Protein AF-A0A1H9ZU81-F1 (afdb_monomer_lite)

Structure (mmCIF, N/CA/C/O backbone):
data_AF-A0A1H9ZU81-F1
#
_entry.id   AF-A0A1H9ZU81-F1
#
loop_
_atom_site.group_PDB
_atom_site.id
_atom_site.type_symbol
_atom_site.label_atom_id
_atom_site.label_alt_id
_atom_site.label_comp_id
_atom_site.label_asym_id
_atom_site.label_entity_id
_atom_site.label_seq_id
_atom_site.pdbx_PDB_ins_code
_atom_site.Cartn_x
_atom_site.Cartn_y
_atom_site.Cartn_z
_atom_site.occupancy
_atom_site.B_iso_or_equiv
_atom_site.auth_seq_id
_atom_site.auth_comp_id
_atom_site.auth_asym_id
_atom_site.auth_atom_id
_atom_site.pdbx_PDB_model_num
ATOM 1 N N . MET A 1 1 ? -11.187 -3.821 19.568 1.00 60.53 1 MET A N 1
ATOM 2 C CA . MET A 1 1 ? -9.756 -3.434 19.720 1.00 60.53 1 MET A CA 1
ATOM 3 C C . MET A 1 1 ? -8.773 -4.321 18.943 1.00 60.53 1 MET A C 1
ATOM 5 O O . MET A 1 1 ? -7.901 -3.749 18.305 1.00 60.53 1 MET A O 1
ATOM 9 N N . LYS A 1 2 ? -8.883 -5.667 18.937 1.00 71.06 2 LYS A N 1
ATOM 10 C CA . LYS A 1 2 ? -7.979 -6.543 18.146 1.00 71.06 2 LYS A CA 1
ATOM 11 C C . LYS A 1 2 ? -8.030 -6.278 16.629 1.00 71.06 2 LYS A C 1
ATOM 13 O O . LYS A 1 2 ? -6.994 -6.290 15.981 1.00 71.06 2 LYS A O 1
ATOM 18 N N . GLU A 1 3 ? -9.204 -5.948 16.094 1.00 74.38 3 GLU A N 1
ATOM 19 C CA . GLU A 1 3 ? -9.399 -5.686 14.657 1.00 74.38 3 GLU A CA 1
ATOM 20 C C . GLU A 1 3 ? -8.745 -4.379 14.174 1.00 74.38 3 GLU A C 1
ATOM 22 O O . GLU A 1 3 ? -8.205 -4.351 13.075 1.00 74.38 3 GLU A O 1
ATOM 27 N N . ILE A 1 4 ? -8.692 -3.317 14.999 1.00 76.81 4 ILE A N 1
ATOM 28 C CA . ILE A 1 4 ? -7.924 -2.097 14.653 1.00 76.81 4 ILE A CA 1
ATOM 29 C C . ILE A 1 4 ? -6.448 -2.427 14.526 1.00 76.81 4 ILE A C 1
ATOM 31 O O . ILE A 1 4 ? -5.794 -1.946 13.607 1.00 76.81 4 ILE A O 1
ATOM 35 N N . LEU A 1 5 ? -5.905 -3.163 15.498 1.00 82.62 5 LEU A N 1
ATOM 36 C CA . LEU A 1 5 ? -4.478 -3.468 15.533 1.00 82.62 5 LEU A CA 1
ATOM 37 C C . LEU A 1 5 ? -4.076 -4.261 14.289 1.00 82.62 5 LEU A C 1
ATOM 39 O O . LEU A 1 5 ? -3.049 -3.959 13.686 1.00 82.62 5 LEU A O 1
ATOM 43 N N . GLU A 1 6 ? -4.933 -5.187 13.862 1.00 87.44 6 GLU A N 1
ATOM 44 C CA . GLU A 1 6 ? -4.734 -5.947 12.632 1.00 87.44 6 GLU A CA 1
ATOM 45 C C . GLU A 1 6 ? -4.817 -5.058 11.384 1.00 87.44 6 GLU A C 1
ATOM 47 O O . GLU A 1 6 ? -3.890 -5.059 10.578 1.00 87.44 6 GLU A O 1
ATOM 52 N N . LEU A 1 7 ? -5.846 -4.210 11.260 1.00 84.25 7 LEU A N 1
ATOM 53 C CA . LEU A 1 7 ? -5.946 -3.247 10.153 1.00 84.25 7 LEU A CA 1
ATOM 54 C C . LEU A 1 7 ? -4.767 -2.264 10.128 1.00 84.25 7 LEU A C 1
ATOM 56 O O . LEU A 1 7 ? -4.291 -1.884 9.062 1.00 84.25 7 LEU A O 1
ATOM 60 N N . SER A 1 8 ? -4.262 -1.868 11.297 1.00 84.00 8 SER A N 1
ATOM 61 C CA . SER A 1 8 ? -3.114 -0.964 11.416 1.00 84.00 8 SER A CA 1
ATOM 62 C C . SER A 1 8 ? -1.825 -1.642 10.961 1.00 84.00 8 SER A C 1
ATOM 64 O O . SER A 1 8 ? -1.011 -1.017 10.280 1.00 84.00 8 SER A O 1
ATOM 66 N N . LYS A 1 9 ? -1.648 -2.924 11.294 1.00 90.81 9 LYS A N 1
ATOM 67 C CA . LYS A 1 9 ? -0.523 -3.734 10.822 1.00 90.81 9 LYS A CA 1
ATOM 68 C C . LYS A 1 9 ? -0.585 -3.920 9.305 1.00 90.81 9 LYS A C 1
ATOM 70 O O . LYS A 1 9 ? 0.386 -3.611 8.620 1.00 90.81 9 LYS A O 1
ATOM 75 N N . GLN A 1 10 ? -1.748 -4.308 8.781 1.00 90.00 10 GLN A N 1
ATOM 76 C CA . GLN A 1 10 ? -1.984 -4.453 7.343 1.00 90.00 10 GLN A CA 1
ATOM 77 C C . GLN A 1 10 ? -1.715 -3.145 6.586 1.00 90.00 10 GLN A C 1
ATOM 79 O O . GLN A 1 10 ? -1.079 -3.167 5.535 1.00 90.00 10 GLN A O 1
ATOM 84 N N . LEU A 1 11 ? -2.134 -2.000 7.140 1.00 91.00 11 LEU A N 1
ATOM 85 C CA . LEU A 1 11 ? -1.873 -0.683 6.559 1.00 91.00 11 LEU A CA 1
ATOM 86 C C . LEU A 1 11 ? -0.372 -0.376 6.495 1.00 91.00 11 LEU A C 1
ATOM 88 O O . LEU A 1 11 ? 0.118 0.081 5.465 1.00 91.00 11 LEU A O 1
ATOM 92 N N . GLN A 1 12 ? 0.365 -0.633 7.578 1.00 91.06 12 GLN A N 1
ATOM 93 C CA . GLN A 1 12 ? 1.813 -0.420 7.610 1.00 91.06 12 GLN A CA 1
ATOM 94 C C . GLN A 1 12 ? 2.551 -1.315 6.610 1.00 91.06 12 GLN A C 1
ATOM 96 O O . GLN A 1 12 ? 3.486 -0.855 5.956 1.00 91.06 12 GLN A O 1
ATOM 101 N N . GLU A 1 13 ? 2.147 -2.578 6.477 1.00 94.06 13 GLU A N 1
ATOM 102 C CA . GLU A 1 13 ? 2.742 -3.507 5.513 1.00 94.06 13 GLU A CA 1
ATOM 103 C C . GLU A 1 13 ? 2.447 -3.094 4.066 1.00 94.06 13 GLU A C 1
ATOM 105 O O . GLU A 1 13 ? 3.363 -3.078 3.244 1.00 94.06 13 GLU A O 1
ATOM 110 N N . ALA A 1 14 ? 1.212 -2.684 3.769 1.00 91.00 14 ALA A N 1
ATOM 111 C CA . ALA A 1 14 ? 0.826 -2.212 2.441 1.00 91.00 14 ALA A CA 1
ATOM 112 C C . ALA A 1 14 ? 1.582 -0.935 2.036 1.00 91.00 14 ALA A C 1
ATOM 114 O O . ALA A 1 14 ? 2.086 -0.837 0.919 1.00 91.00 14 ALA A O 1
ATOM 115 N N . ILE A 1 15 ? 1.746 0.018 2.963 1.00 90.06 15 ILE A N 1
ATOM 116 C CA . ILE A 1 15 ? 2.552 1.229 2.735 1.00 90.06 15 ILE A CA 1
ATOM 117 C C . ILE A 1 15 ? 4.006 0.865 2.417 1.00 90.06 15 ILE A C 1
ATOM 119 O O . ILE A 1 15 ? 4.556 1.363 1.439 1.00 90.06 15 ILE A O 1
ATOM 123 N N . LYS A 1 16 ? 4.615 -0.050 3.184 1.00 93.88 16 LYS A N 1
ATOM 124 C CA . LYS A 1 16 ? 5.993 -0.499 2.921 1.00 93.88 16 LYS A CA 1
ATOM 125 C C . LYS A 1 16 ? 6.141 -1.132 1.537 1.00 93.88 16 LYS A C 1
ATOM 127 O O . LYS A 1 16 ? 7.114 -0.843 0.846 1.00 93.88 16 LYS A O 1
ATOM 132 N N . ARG A 1 17 ? 5.194 -1.984 1.127 1.00 93.31 17 ARG A N 1
ATOM 133 C CA . ARG A 1 17 ? 5.215 -2.613 -0.204 1.00 93.31 17 ARG A CA 1
ATOM 134 C C . ARG A 1 17 ? 5.028 -1.595 -1.320 1.00 93.31 17 ARG A C 1
ATOM 136 O O . ARG A 1 17 ? 5.770 -1.645 -2.295 1.00 93.31 17 ARG A O 1
ATOM 143 N N . ARG A 1 18 ? 4.102 -0.645 -1.161 1.00 94.50 18 ARG A N 1
ATOM 144 C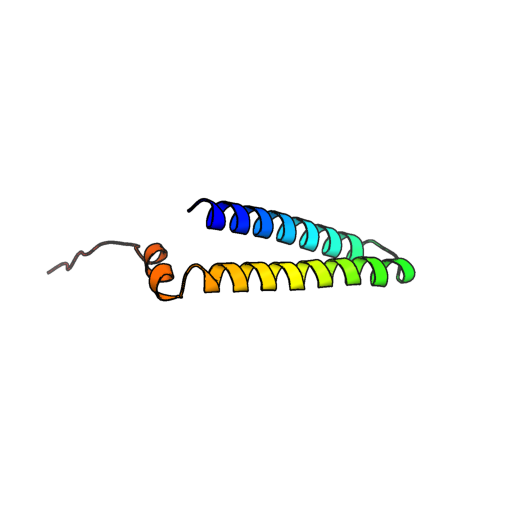 CA . ARG A 1 18 ? 3.926 0.472 -2.096 1.00 94.50 18 ARG A CA 1
ATOM 145 C C . ARG A 1 18 ? 5.239 1.232 -2.293 1.00 94.50 18 ARG A C 1
ATOM 147 O O . ARG A 1 18 ? 5.658 1.398 -3.432 1.00 94.50 18 ARG A O 1
ATOM 154 N N . ASP A 1 19 ? 5.893 1.645 -1.209 1.00 92.38 19 ASP A N 1
ATOM 155 C CA . ASP A 1 19 ? 7.147 2.414 -1.273 1.00 92.38 19 ASP A CA 1
ATOM 156 C C . ASP A 1 19 ? 8.268 1.599 -1.937 1.00 92.38 19 ASP A C 1
ATOM 158 O O . ASP A 1 19 ? 9.064 2.119 -2.719 1.00 92.38 19 ASP A O 1
ATOM 162 N N . GLN A 1 20 ? 8.300 0.288 -1.684 1.00 94.31 20 GLN A N 1
ATOM 163 C CA . GLN A 1 20 ? 9.227 -0.623 -2.345 1.00 94.31 20 GLN A CA 1
ATOM 164 C C . GLN A 1 20 ? 8.954 -0.737 -3.852 1.00 94.31 20 GLN A C 1
ATOM 166 O O . GLN A 1 20 ? 9.902 -0.705 -4.634 1.00 94.31 20 GLN A O 1
ATOM 171 N N . TYR A 1 21 ? 7.693 -0.866 -4.276 1.00 93.31 21 TYR A N 1
ATOM 172 C CA . TYR A 1 21 ? 7.342 -0.928 -5.697 1.00 93.31 21 TYR A CA 1
ATOM 173 C C . TYR A 1 21 ? 7.577 0.401 -6.411 1.00 93.31 21 TYR A C 1
ATOM 175 O O . TYR A 1 21 ? 8.042 0.392 -7.544 1.00 93.31 21 TYR A O 1
ATOM 183 N N . GLU A 1 22 ? 7.334 1.532 -5.752 1.00 91.50 22 GLU A N 1
ATOM 184 C CA . GLU A 1 22 ? 7.666 2.856 -6.284 1.00 91.50 22 GLU A CA 1
ATOM 185 C C . GLU A 1 22 ? 9.173 2.994 -6.522 1.00 91.50 22 GLU A C 1
ATOM 187 O O . GLU A 1 22 ? 9.603 3.385 -7.607 1.00 91.50 22 GLU A O 1
ATOM 192 N N . LEU A 1 23 ? 9.993 2.598 -5.543 1.00 93.56 23 LEU A N 1
ATOM 193 C CA . LEU A 1 23 ? 11.445 2.591 -5.699 1.00 93.56 23 LEU A CA 1
ATOM 194 C C . LEU A 1 23 ? 11.883 1.661 -6.834 1.00 93.56 23 LEU A C 1
ATOM 196 O O . LEU A 1 23 ? 12.709 2.047 -7.652 1.00 93.56 23 LEU A O 1
ATOM 200 N N . GLN A 1 24 ? 11.328 0.450 -6.902 1.00 91.12 24 GLN A N 1
ATOM 201 C CA . GLN A 1 24 ? 11.657 -0.502 -7.961 1.00 91.12 24 GLN A CA 1
ATOM 202 C C . GLN A 1 24 ? 11.258 0.020 -9.341 1.00 91.12 24 GLN A C 1
ATOM 204 O O . GLN A 1 24 ? 12.052 -0.095 -10.265 1.00 91.12 24 GLN A O 1
ATOM 209 N N . ALA A 1 25 ? 10.081 0.633 -9.484 1.00 89.62 25 ALA A N 1
ATOM 210 C CA . ALA A 1 25 ? 9.629 1.207 -10.748 1.00 89.62 25 ALA A CA 1
ATOM 211 C C . ALA A 1 25 ? 10.606 2.279 -11.256 1.00 89.62 25 ALA A C 1
ATOM 213 O O . ALA A 1 25 ? 10.919 2.315 -12.439 1.00 89.62 25 ALA A O 1
ATOM 214 N N . ASN A 1 26 ? 11.169 3.090 -10.357 1.00 88.50 26 ASN A N 1
ATOM 215 C CA . ASN A 1 26 ? 12.164 4.107 -10.710 1.00 88.50 26 ASN A CA 1
ATOM 216 C C . ASN A 1 26 ? 13.546 3.541 -11.096 1.00 88.50 26 ASN A C 1
ATOM 218 O O . ASN A 1 26 ? 14.389 4.293 -11.581 1.00 88.50 26 ASN A O 1
ATOM 222 N N . LEU A 1 27 ? 13.804 2.252 -10.853 1.00 90.50 27 LEU A N 1
ATOM 223 C CA . LEU A 1 27 ? 15.106 1.609 -11.066 1.00 90.50 27 LEU A CA 1
ATOM 224 C C . LEU A 1 27 ? 15.124 0.620 -12.238 1.00 90.50 27 LEU A C 1
ATOM 226 O O . LEU A 1 27 ? 16.191 0.099 -12.557 1.00 90.50 27 LEU A O 1
ATOM 230 N N . VAL A 1 28 ? 13.973 0.324 -12.846 1.00 88.81 28 VAL A N 1
ATOM 231 C CA . VAL A 1 28 ? 13.857 -0.700 -13.891 1.00 88.81 28 VAL A CA 1
ATOM 232 C C . VAL A 1 28 ? 13.611 -0.108 -15.273 1.00 88.81 28 VAL A C 1
ATOM 234 O O . VAL A 1 28 ? 13.070 0.987 -15.420 1.00 88.81 28 VAL A O 1
ATOM 237 N N . ASP A 1 29 ? 13.974 -0.878 -16.297 1.00 88.00 29 ASP A N 1
ATOM 238 C CA . ASP A 1 29 ? 13.704 -0.544 -17.690 1.00 88.00 29 ASP A CA 1
ATOM 239 C C . ASP A 1 29 ? 12.205 -0.574 -18.020 1.00 88.00 29 ASP A C 1
ATOM 241 O O . ASP A 1 29 ? 11.386 -1.190 -17.331 1.00 88.00 29 ASP A O 1
ATOM 245 N N . LYS A 1 30 ? 11.848 0.065 -19.138 1.00 80.38 30 LYS A N 1
ATOM 246 C CA . LYS A 1 30 ? 10.461 0.314 -19.557 1.00 80.38 30 LYS A CA 1
ATOM 247 C C . LYS A 1 30 ? 9.581 -0.942 -19.631 1.00 80.38 30 LYS A C 1
ATOM 249 O O . LYS A 1 30 ? 8.407 -0.865 -19.295 1.00 80.38 30 LYS A O 1
ATOM 254 N N . GLU A 1 31 ? 10.127 -2.088 -20.037 1.00 80.62 31 GLU A N 1
ATOM 255 C CA . GLU A 1 31 ? 9.363 -3.346 -20.121 1.00 80.62 31 GLU A CA 1
ATOM 256 C C . GLU A 1 31 ? 8.981 -3.908 -18.745 1.00 80.62 31 GLU A C 1
ATOM 258 O O . GLU A 1 31 ? 7.936 -4.539 -18.592 1.00 80.62 31 GLU A O 1
ATOM 263 N N . LEU A 1 32 ? 9.811 -3.666 -17.728 1.00 87.56 32 LEU A N 1
ATOM 264 C CA . LEU A 1 32 ? 9.565 -4.132 -16.366 1.00 87.56 32 LEU A CA 1
ATOM 265 C C . LEU A 1 32 ? 8.824 -3.078 -15.530 1.00 87.56 32 LEU A C 1
ATOM 267 O O . LEU A 1 32 ? 8.149 -3.431 -14.561 1.00 87.56 32 LEU A O 1
ATOM 271 N N . PHE A 1 33 ? 8.895 -1.806 -15.934 1.00 91.00 33 PHE A N 1
ATOM 272 C CA . PHE A 1 33 ? 8.181 -0.697 -15.308 1.00 91.00 33 PHE A CA 1
ATOM 273 C C . PHE A 1 33 ? 6.684 -0.981 -15.196 1.00 91.00 33 PHE A C 1
ATOM 275 O O . PHE A 1 33 ? 6.154 -0.936 -14.092 1.00 91.00 33 PHE A O 1
ATOM 282 N N . ASP A 1 34 ? 6.013 -1.343 -16.294 1.00 90.62 34 ASP A N 1
ATOM 283 C CA . ASP A 1 34 ? 4.556 -1.535 -16.301 1.00 90.62 34 ASP A CA 1
ATOM 284 C C . ASP A 1 34 ? 4.115 -2.648 -15.335 1.00 90.62 34 ASP A C 1
ATOM 286 O O . ASP A 1 34 ? 3.131 -2.507 -14.601 1.00 90.62 34 ASP A O 1
ATOM 290 N N . ALA A 1 35 ? 4.887 -3.737 -15.262 1.00 91.69 35 ALA A N 1
ATOM 291 C CA . ALA A 1 35 ? 4.618 -4.846 -14.352 1.00 91.69 35 ALA A C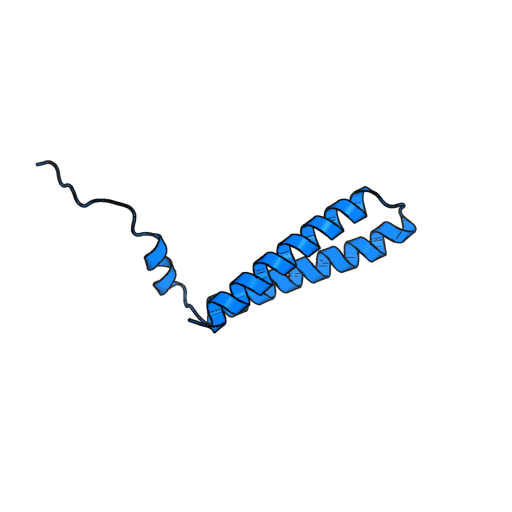A 1
ATOM 292 C C . ALA A 1 35 ? 4.786 -4.447 -12.875 1.00 91.69 35 ALA A C 1
ATOM 294 O O . ALA A 1 35 ? 4.013 -4.885 -12.018 1.00 91.69 35 ALA A O 1
ATOM 295 N N . ILE A 1 36 ? 5.786 -3.623 -12.556 1.00 90.56 36 ILE A N 1
ATOM 296 C CA . ILE A 1 36 ? 6.023 -3.139 -11.189 1.00 90.56 36 ILE A CA 1
ATOM 297 C C . ILE A 1 36 ? 5.027 -2.036 -10.822 1.00 90.56 36 ILE A C 1
ATOM 299 O O . ILE A 1 36 ? 4.479 -2.038 -9.719 1.00 90.56 36 ILE A O 1
ATOM 303 N N . TYR A 1 37 ? 4.718 -1.147 -11.759 1.00 90.44 37 TYR A N 1
ATOM 304 C CA . TYR A 1 37 ? 3.751 -0.075 -11.585 1.00 90.44 37 TYR A CA 1
ATOM 305 C C . TYR A 1 37 ? 2.336 -0.622 -11.358 1.00 90.44 37 TYR A C 1
ATOM 307 O O . TYR A 1 37 ? 1.614 -0.133 -10.491 1.00 90.44 37 TYR A O 1
ATOM 315 N N . SER A 1 38 ? 1.960 -1.714 -12.031 1.00 93.44 38 SER A N 1
ATOM 316 C CA . SER A 1 38 ? 0.705 -2.416 -11.741 1.00 93.44 38 SER A CA 1
ATOM 317 C C . SER A 1 38 ? 0.635 -2.925 -10.293 1.00 93.44 38 SER A C 1
ATOM 319 O O . SER A 1 38 ? -0.411 -2.800 -9.655 1.00 93.44 38 SER A O 1
ATOM 321 N N . LYS A 1 39 ? 1.743 -3.434 -9.733 1.00 93.50 39 LYS A N 1
ATOM 322 C CA . LYS A 1 39 ? 1.804 -3.852 -8.318 1.00 93.50 39 LYS A CA 1
ATOM 323 C C . LYS A 1 39 ? 1.725 -2.662 -7.367 1.00 93.50 39 LYS A C 1
ATOM 325 O O . LYS A 1 39 ? 1.032 -2.739 -6.356 1.00 93.50 39 LYS A O 1
ATOM 330 N N . TYR A 1 40 ? 2.386 -1.554 -7.703 1.00 94.62 40 TYR A N 1
ATOM 331 C CA . TYR A 1 40 ? 2.260 -0.299 -6.964 1.00 94.62 40 TYR A CA 1
ATOM 332 C C . TYR A 1 40 ? 0.794 0.153 -6.880 1.00 94.62 40 TYR A C 1
ATOM 334 O O . TYR A 1 40 ? 0.298 0.415 -5.784 1.00 94.62 40 TYR A O 1
ATOM 342 N N . LEU A 1 41 ? 0.084 0.182 -8.013 1.00 93.81 41 LEU A N 1
ATOM 343 C CA . LEU A 1 41 ? -1.327 0.571 -8.059 1.00 93.81 41 LEU A CA 1
ATOM 344 C C . LEU A 1 41 ? -2.203 -0.355 -7.207 1.00 93.81 41 LEU A C 1
ATOM 346 O O . LEU A 1 41 ? -3.034 0.135 -6.443 1.00 93.81 41 LEU A O 1
ATOM 350 N N . ALA A 1 42 ? -1.968 -1.668 -7.264 1.00 94.31 42 ALA A N 1
ATOM 351 C CA . ALA A 1 42 ? -2.696 -2.633 -6.443 1.00 94.31 42 ALA A CA 1
ATOM 352 C C . ALA A 1 42 ? -2.515 -2.379 -4.932 1.00 94.31 42 ALA A C 1
ATOM 354 O O . ALA A 1 42 ? -3.486 -2.430 -4.175 1.00 94.31 42 ALA A O 1
ATOM 355 N N . GLU A 1 43 ? -1.302 -2.045 -4.473 1.00 93.06 43 GLU A N 1
ATOM 356 C CA . GLU A 1 43 ? -1.083 -1.690 -3.062 1.00 93.06 43 GLU A CA 1
ATOM 357 C C . GLU A 1 43 ? -1.763 -0.361 -2.689 1.00 93.06 43 GLU A C 1
ATOM 359 O O . GLU A 1 43 ? -2.298 -0.238 -1.586 1.00 93.06 43 GLU A O 1
ATOM 364 N N . VAL A 1 44 ? -1.812 0.625 -3.595 1.00 90.62 44 VAL A N 1
ATOM 365 C CA . VAL A 1 44 ? -2.552 1.884 -3.372 1.00 90.62 44 VAL A CA 1
ATOM 366 C C . VAL A 1 44 ? -4.050 1.621 -3.191 1.00 90.62 44 VAL A C 1
ATOM 368 O O . VAL A 1 44 ? -4.669 2.159 -2.266 1.00 90.62 44 VAL A O 1
ATOM 371 N N . GLU A 1 45 ? -4.646 0.773 -4.029 1.00 94.12 45 GLU A N 1
ATOM 372 C CA . GLU A 1 45 ? -6.048 0.372 -3.885 1.00 94.12 45 GLU A CA 1
ATOM 373 C C . GLU A 1 45 ? -6.294 -0.386 -2.577 1.00 94.12 45 GLU A C 1
ATOM 375 O O . GLU A 1 45 ? -7.272 -0.115 -1.872 1.00 94.12 45 GLU A O 1
ATOM 380 N N . TYR A 1 46 ? -5.374 -1.273 -2.196 1.00 92.94 46 TYR A N 1
ATOM 381 C CA . TYR A 1 46 ? -5.466 -2.022 -0.948 1.00 92.94 46 TYR A CA 1
ATOM 382 C C . TYR A 1 46 ? -5.387 -1.116 0.292 1.00 92.94 46 TYR A C 1
ATOM 384 O O . TYR A 1 46 ? -6.175 -1.269 1.228 1.00 92.94 46 TYR A O 1
ATOM 392 N N . ILE A 1 47 ? -4.521 -0.098 0.281 1.00 89.81 47 ILE A N 1
ATOM 393 C CA . ILE A 1 47 ? -4.465 0.933 1.331 1.00 89.81 47 ILE A CA 1
ATOM 394 C C . ILE A 1 47 ? -5.817 1.650 1.459 1.00 89.81 47 ILE A C 1
ATOM 396 O O . ILE A 1 47 ? -6.342 1.802 2.566 1.00 89.81 47 ILE A O 1
ATOM 400 N N . ASN A 1 48 ? -6.412 2.063 0.336 1.00 90.06 48 ASN A N 1
ATOM 401 C CA . ASN A 1 48 ? -7.720 2.723 0.331 1.00 90.06 48 ASN A CA 1
ATOM 402 C C . ASN A 1 48 ? -8.826 1.814 0.883 1.00 90.06 48 ASN A C 1
ATOM 404 O O . ASN A 1 48 ? -9.691 2.275 1.636 1.00 90.06 48 ASN A O 1
ATOM 408 N N . TYR A 1 49 ? -8.777 0.523 0.555 1.0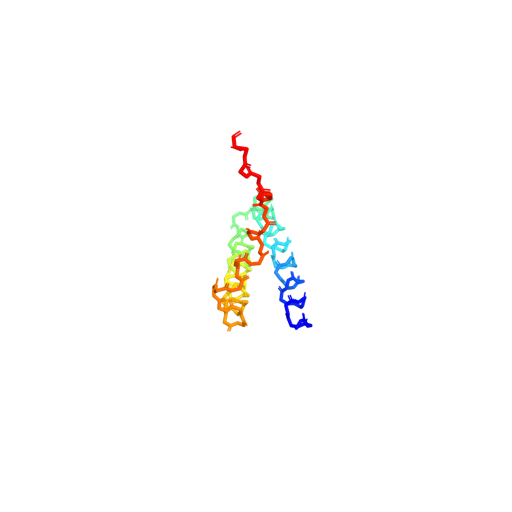0 91.56 49 TYR A N 1
ATOM 409 C CA . TYR A 1 49 ? -9.680 -0.478 1.106 1.00 91.56 49 TYR A CA 1
ATOM 410 C C . TYR A 1 49 ? -9.553 -0.580 2.632 1.00 91.56 49 TYR A C 1
ATOM 412 O O . TYR A 1 49 ? -10.563 -0.469 3.328 1.00 91.56 49 TYR A O 1
ATOM 420 N N . ILE A 1 50 ? -8.334 -0.694 3.170 1.00 87.88 50 ILE A N 1
ATOM 421 C CA . ILE A 1 50 ? -8.096 -0.761 4.622 1.00 87.88 50 ILE A CA 1
ATOM 422 C C . ILE A 1 50 ? -8.627 0.496 5.322 1.00 87.88 50 ILE A C 1
ATOM 424 O O . ILE A 1 50 ? -9.297 0.397 6.349 1.00 87.88 50 ILE A O 1
ATOM 428 N N . ILE A 1 51 ? -8.399 1.683 4.751 1.00 85.81 51 ILE A N 1
ATOM 429 C CA . ILE A 1 51 ? -8.924 2.945 5.295 1.00 85.81 51 ILE A CA 1
ATOM 430 C C . ILE A 1 51 ? -10.459 2.946 5.305 1.00 85.81 51 ILE A C 1
ATOM 432 O O . ILE A 1 51 ? -11.068 3.429 6.261 1.00 85.81 51 ILE A O 1
ATOM 436 N N . LYS A 1 52 ? -11.103 2.416 4.258 1.00 87.56 52 LYS A N 1
ATOM 437 C CA . LYS A 1 52 ? -12.565 2.299 4.192 1.00 87.56 52 LYS A CA 1
ATOM 438 C C . LYS A 1 52 ? -13.099 1.335 5.256 1.00 87.56 52 LYS A C 1
ATOM 440 O O . LYS A 1 52 ? -14.075 1.675 5.917 1.00 87.56 52 LYS A O 1
ATOM 445 N N . GLN A 1 53 ? -12.436 0.196 5.466 1.00 85.50 53 GLN A N 1
ATOM 446 C CA . GLN A 1 53 ? -12.772 -0.760 6.530 1.00 85.50 53 GLN A CA 1
ATOM 447 C C . GLN A 1 53 ? -12.602 -0.139 7.922 1.00 85.50 53 GLN A C 1
ATOM 449 O O . GLN A 1 53 ? -13.506 -0.209 8.749 1.00 85.50 53 GLN A O 1
ATOM 454 N N . ALA A 1 54 ? -11.488 0.557 8.162 1.00 83.44 54 ALA A N 1
ATOM 455 C CA . ALA A 1 54 ? -11.242 1.241 9.428 1.00 83.44 54 ALA A CA 1
ATOM 456 C C . ALA A 1 54 ? -12.313 2.305 9.730 1.00 83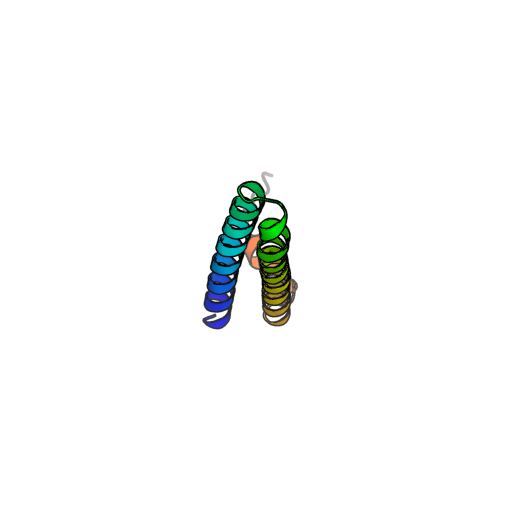.44 54 ALA A C 1
ATOM 458 O O . ALA A 1 54 ? -12.767 2.404 10.866 1.00 83.44 54 ALA A O 1
ATOM 459 N N . LYS A 1 55 ? -12.758 3.058 8.714 1.00 79.81 55 LYS A N 1
ATOM 460 C CA . LYS A 1 55 ? -13.856 4.036 8.838 1.00 79.81 55 LYS A CA 1
ATOM 461 C C . LYS A 1 55 ? -15.217 3.392 9.099 1.00 79.81 55 LYS A C 1
ATOM 463 O O . LYS A 1 55 ? -16.032 4.005 9.768 1.00 79.81 55 LYS A O 1
ATOM 468 N N . ALA A 1 56 ? -15.474 2.201 8.561 1.00 82.81 56 ALA A N 1
ATOM 469 C CA . ALA A 1 56 ? -16.724 1.482 8.807 1.00 82.81 56 ALA A CA 1
ATOM 470 C C . ALA A 1 56 ? -16.791 0.909 10.232 1.00 82.81 56 ALA A C 1
ATOM 472 O O . ALA A 1 56 ? -17.869 0.806 10.804 1.00 82.81 56 ALA A O 1
ATOM 473 N N . LEU A 1 57 ? -15.640 0.542 10.804 1.00 76.31 57 LEU A N 1
ATOM 474 C CA . LEU A 1 57 ? -15.549 0.062 12.184 1.00 76.31 57 LEU A CA 1
A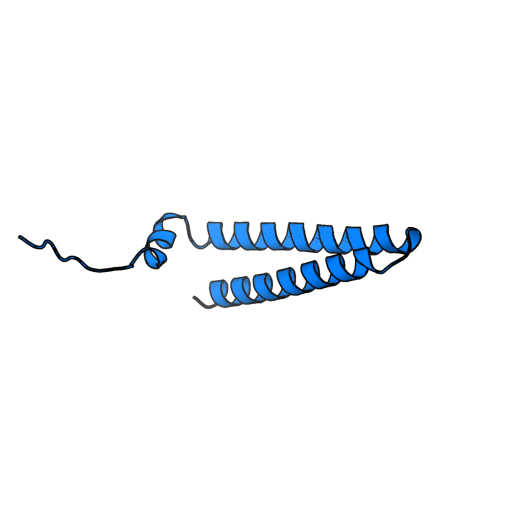TOM 475 C C . LEU A 1 57 ? -15.550 1.199 13.214 1.00 76.31 57 LEU A C 1
ATOM 477 O O . LEU A 1 57 ? -15.993 0.994 14.340 1.00 76.31 57 LEU A O 1
ATOM 481 N N . TYR A 1 58 ? -15.034 2.372 12.840 1.00 65.62 58 TYR A N 1
ATOM 482 C CA . TYR A 1 58 ? -14.985 3.566 13.682 1.00 65.62 58 TYR A CA 1
ATOM 483 C C . TYR A 1 58 ? -15.534 4.734 12.882 1.00 65.62 58 TYR A C 1
ATOM 485 O O . TYR A 1 58 ? -14.791 5.440 12.185 1.00 65.62 58 TYR A O 1
ATOM 493 N N . ASP A 1 59 ? -16.850 4.920 12.981 1.00 60.69 59 ASP A N 1
ATOM 494 C CA . ASP A 1 59 ? -17.493 6.101 12.431 1.00 60.69 59 ASP A CA 1
ATOM 495 C C . ASP A 1 59 ? -16.836 7.357 13.021 1.00 60.69 59 ASP A C 1
ATOM 497 O O . ASP A 1 59 ? -16.348 7.372 14.155 1.00 60.69 59 ASP A O 1
ATOM 501 N N . ARG A 1 60 ? -16.748 8.415 12.210 1.00 54.56 60 ARG A N 1
ATOM 502 C CA . ARG A 1 60 ? -15.886 9.593 12.444 1.00 54.56 60 ARG A CA 1
ATOM 503 C C . ARG A 1 60 ? -16.030 10.269 13.816 1.00 54.56 60 ARG A C 1
ATOM 505 O O . ARG A 1 60 ? -15.162 11.071 14.159 1.00 54.56 60 ARG A O 1
ATOM 512 N N . GLU A 1 61 ? -17.075 9.985 14.584 1.00 51.00 61 GLU A N 1
ATOM 513 C CA . GLU A 1 61 ? -17.289 10.547 15.919 1.00 51.00 61 GLU A CA 1
ATOM 514 C C . GLU A 1 61 ? -16.192 10.143 16.924 1.00 51.00 61 GLU A C 1
ATOM 516 O O . GLU A 1 61 ? -15.800 10.965 17.754 1.00 51.00 61 GLU A O 1
ATOM 521 N N . ASP A 1 62 ? -15.567 8.967 16.781 1.00 50.41 62 ASP A N 1
ATOM 522 C CA . ASP A 1 62 ? -14.473 8.536 17.672 1.00 50.41 62 ASP A CA 1
ATOM 523 C C . ASP A 1 62 ? -13.084 9.083 17.285 1.00 50.41 62 ASP A C 1
ATOM 525 O O . ASP A 1 62 ? -12.144 9.053 18.088 1.00 50.41 62 ASP A O 1
ATOM 529 N N . PHE A 1 63 ? -12.933 9.709 16.108 1.00 47.50 63 PHE A N 1
ATOM 530 C CA . PHE A 1 63 ? -11.702 10.446 15.769 1.00 47.50 63 PHE A CA 1
ATOM 531 C C . PHE A 1 63 ? -11.486 11.679 16.670 1.00 47.50 63 PHE A C 1
ATOM 533 O O . PHE A 1 63 ? -10.384 12.239 16.705 1.00 47.50 63 PHE A O 1
ATOM 540 N N . HIS A 1 64 ? -12.488 12.080 17.464 1.00 51.75 64 HIS A N 1
ATOM 541 C CA . HIS A 1 64 ? -12.337 13.093 18.509 1.00 51.75 64 HIS A CA 1
ATOM 542 C C . HIS A 1 64 ? -11.440 12.650 19.677 1.00 51.75 64 HIS A C 1
ATOM 544 O O . HIS A 1 64 ? -10.879 13.511 20.362 1.00 51.75 64 HIS A O 1
ATOM 550 N N . ILE A 1 65 ? -11.209 11.347 19.876 1.00 50.50 65 ILE A N 1
ATOM 551 C CA . ILE A 1 65 ? -10.359 10.843 20.967 1.00 50.50 65 ILE A CA 1
ATOM 552 C C . ILE A 1 65 ? -8.874 11.197 20.745 1.00 50.50 65 ILE A C 1
ATOM 554 O O . ILE A 1 65 ? -8.146 11.437 21.709 1.00 50.50 65 ILE A O 1
ATOM 558 N N . LEU A 1 66 ? -8.428 11.372 19.494 1.00 46.84 66 LEU A N 1
ATOM 559 C CA . LEU A 1 66 ? -7.063 11.829 19.176 1.00 46.84 66 LEU A CA 1
ATOM 560 C C . LEU A 1 66 ? -6.908 13.360 19.164 1.00 46.84 66 LEU A C 1
ATOM 562 O O . LEU A 1 66 ? -5.788 13.869 19.090 1.00 46.84 66 LEU A O 1
ATOM 566 N N . ARG A 1 67 ? -8.008 14.110 19.322 1.00 42.91 67 ARG A N 1
ATOM 567 C CA . ARG A 1 67 ? -8.000 15.569 19.507 1.00 42.91 67 ARG A CA 1
ATOM 568 C C . ARG A 1 67 ? -8.155 15.974 20.978 1.00 42.91 67 ARG A C 1
ATOM 570 O O . ARG A 1 67 ? -8.611 17.072 21.266 1.00 42.91 67 ARG A O 1
ATOM 577 N N . LYS A 1 68 ? -7.710 15.151 21.935 1.00 47.81 68 LYS A N 1
ATOM 578 C CA . LYS A 1 68 ? -7.391 15.629 23.294 1.00 47.81 68 LYS A CA 1
ATOM 579 C C . LYS A 1 68 ? -5.911 16.017 23.409 1.00 47.81 68 LYS A C 1
ATOM 581 O O . LYS A 1 68 ? -5.093 15.329 24.007 1.00 47.81 68 LYS A O 1
ATOM 586 N N . LYS A 1 69 ? -5.580 17.196 22.881 1.00 46.16 69 LYS A N 1
ATOM 587 C CA . LYS A 1 69 ? -4.512 18.079 23.387 1.00 46.16 69 LYS A CA 1
ATOM 588 C C . LYS A 1 69 ? -5.147 19.463 23.512 1.00 46.16 69 LYS A C 1
ATOM 590 O O . LYS A 1 69 ? -5.821 19.882 22.586 1.00 46.16 69 LYS A O 1
ATOM 595 N N . LYS A 1 70 ? -4.981 20.254 24.562 1.00 44.44 70 LYS A N 1
ATOM 596 C CA . LYS A 1 70 ? -4.299 20.154 25.855 1.00 44.44 70 LYS A CA 1
ATOM 597 C C . LYS A 1 70 ? -4.889 21.335 26.641 1.00 44.44 70 LYS A C 1
ATOM 599 O O . LYS A 1 70 ? -4.976 22.427 26.096 1.00 44.44 70 LYS A O 1
ATOM 604 N N . ASN A 1 71 ? -5.231 21.109 27.902 1.00 44.75 71 ASN A N 1
ATOM 605 C CA . ASN A 1 71 ? -5.398 22.120 28.946 1.00 44.75 71 ASN A CA 1
ATOM 606 C C . ASN A 1 71 ? -6.523 23.152 28.780 1.00 44.75 71 ASN A C 1
ATOM 608 O O . ASN A 1 71 ? 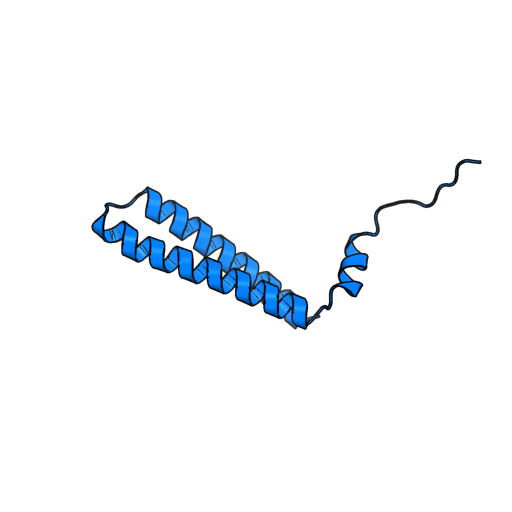-6.364 24.226 28.207 1.00 44.75 71 ASN A O 1
ATOM 612 N N . GLY A 1 72 ? -7.600 22.890 29.521 1.00 45.69 72 GLY A N 1
ATOM 613 C CA . GLY A 1 72 ? -8.285 23.959 30.227 1.00 45.69 72 GLY A CA 1
ATOM 614 C C . GLY A 1 72 ? -7.292 24.721 31.109 1.00 45.69 72 GLY A C 1
ATOM 615 O O . GLY A 1 72 ? -6.823 24.223 32.127 1.00 45.69 72 GLY A O 1
ATOM 616 N N . ARG A 1 73 ? -6.978 25.947 30.710 1.00 42.66 73 ARG A N 1
ATOM 617 C CA . ARG A 1 73 ? -6.606 27.027 31.621 1.00 42.66 73 ARG A CA 1
ATOM 618 C C . ARG A 1 73 ? -7.232 28.294 31.057 1.00 42.66 73 ARG A C 1
ATOM 620 O O . ARG A 1 73 ? -6.670 28.944 30.187 1.00 42.66 73 ARG A O 1
ATOM 627 N N . LYS A 1 74 ? -8.433 28.616 31.546 1.00 45.53 74 LYS A N 1
ATOM 628 C CA . LYS A 1 74 ? -8.886 30.006 31.575 1.00 45.53 74 LYS A CA 1
ATOM 629 C C . LYS A 1 74 ? -7.958 30.706 32.562 1.00 45.53 74 LYS A C 1
ATOM 631 O O . LYS A 1 74 ? -8.067 30.470 33.763 1.00 45.53 74 LYS A O 1
ATOM 636 N N . ILE A 1 75 ? -6.999 31.468 32.056 1.00 51.97 75 ILE A N 1
ATOM 637 C CA . ILE A 1 75 ? -6.347 32.490 32.869 1.00 51.97 75 ILE A CA 1
ATOM 638 C C . ILE A 1 75 ? -7.389 33.608 32.952 1.00 51.97 75 ILE A C 1
ATOM 640 O O . ILE A 1 75 ? -7.823 34.114 31.917 1.00 51.97 75 ILE A O 1
ATOM 644 N N . LYS A 1 76 ? -7.908 33.822 34.164 1.00 46.47 76 LYS A N 1
ATOM 645 C CA . LYS A 1 76 ? -8.720 34.991 34.511 1.00 46.47 76 LYS A CA 1
ATOM 646 C C . LYS A 1 76 ? -7.858 36.242 34.455 1.00 46.47 76 LYS A C 1
ATOM 648 O O . LYS A 1 76 ? -6.662 36.113 34.798 1.00 46.47 76 LYS A O 1
#

Organism: NCBI:txid1120990

Radius of gyration: 18.82 Å; chains: 1; bounding box: 33×42×55 Å

Foldseek 3Di:
DVVVVVLVVLLVVLVVLLVVLVVVLVVDDPVVNVVSVVSNVVSVVVNVVSVVVVCVVPPCVCVCVVVPDDDDDPPD

Secondary structure (DSSP, 8-state):
-HHHHHHHHHHHHHHHHHHHHHHHHTTS-HHHHHHHHHHHHHHHHHHHHHHHHHHHHS-GGGGGGGG---------

Sequence (76 aa):
MKEILELSKQLQEAIKRRDQYELQANLVDKELFDAIYSKYLAEVEYINYIIKQAKALYDREDFHILRKKKNGRKIK

pLDDT: mean 78.47, std 17.99, range [42.66, 94.62]